Protein AF-A0A927QB96-F1 (afdb_monomer_lite)

Sequence (66 aa):
MTKKDNIEQIHQDSKPQFARGKKSSRNNGVSSAKPRVITGSDDATINKAPPGAKKPSKDWDINYDP

pLDDT: mean 70.2, std 11.79, range [52.41, 93.19]

Radius of gyration: 25.46 Å; chains: 1; bounding box: 63×26×62 Å

Foldseek 3Di:
DPPVVVVVVVVVVPDDPDDDDPDDDPCPPPPDPPPDPCDPCNPCVNPVDDPPDDDPDDPDDPPDDD

Structure (mmCIF, N/CA/C/O backbone):
data_AF-A0A927QB96-F1
#
_entry.id   AF-A0A927QB96-F1
#
loop_
_atom_site.group_PDB
_atom_site.id
_atom_site.type_symbol
_atom_site.label_atom_id
_atom_site.label_alt_id
_atom_site.label_comp_id
_atom_site.label_asym_id
_atom_site.label_entity_id
_atom_site.label_seq_id
_atom_site.pdbx_PDB_ins_code
_atom_site.Cartn_x
_atom_site.Cartn_y
_atom_site.Cartn_z
_atom_site.occupancy
_atom_site.B_iso_or_equiv
_atom_site.auth_seq_id
_atom_site.auth_comp_id
_atom_site.auth_asym_id
_atom_site.auth_atom_id
_atom_site.pdbx_PDB_model_num
ATOM 1 N N . MET A 1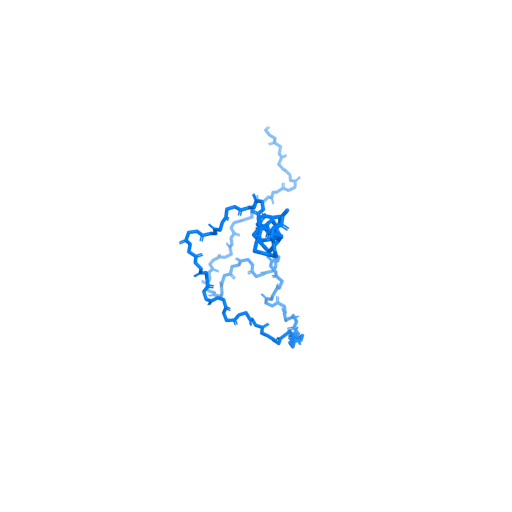 1 ? -21.496 -4.730 35.991 1.00 65.12 1 MET A N 1
ATOM 2 C CA . MET A 1 1 ? -21.558 -4.333 34.572 1.00 65.12 1 MET A CA 1
ATOM 3 C C . MET A 1 1 ? -22.938 -4.597 34.019 1.00 65.12 1 MET A C 1
ATOM 5 O O . MET A 1 1 ? -23.453 -5.705 34.143 1.00 65.12 1 MET A O 1
ATOM 9 N N . THR A 1 2 ? -23.537 -3.582 33.418 1.00 83.06 2 THR A N 1
ATOM 10 C CA . THR A 1 2 ? -24.700 -3.744 32.554 1.00 83.06 2 THR A CA 1
ATOM 11 C C . THR A 1 2 ? -24.270 -4.325 31.204 1.00 83.06 2 THR A C 1
ATOM 13 O O . THR A 1 2 ? -23.105 -4.266 30.815 1.00 83.06 2 THR A O 1
ATOM 16 N N . LYS A 1 3 ? -25.218 -4.889 30.450 1.00 85.31 3 LYS A N 1
ATOM 17 C CA . LYS A 1 3 ? -24.948 -5.449 29.113 1.00 85.31 3 LYS A CA 1
ATOM 18 C C . LYS A 1 3 ? -24.327 -4.419 28.154 1.00 85.31 3 LYS A C 1
ATOM 20 O O . LYS A 1 3 ? -23.591 -4.806 27.254 1.00 85.31 3 LYS A O 1
ATOM 25 N N . LYS A 1 4 ? -24.615 -3.128 28.354 1.00 87.69 4 LYS A N 1
ATOM 26 C CA . LYS A 1 4 ? -24.037 -2.023 27.578 1.00 87.69 4 LYS A CA 1
ATOM 27 C C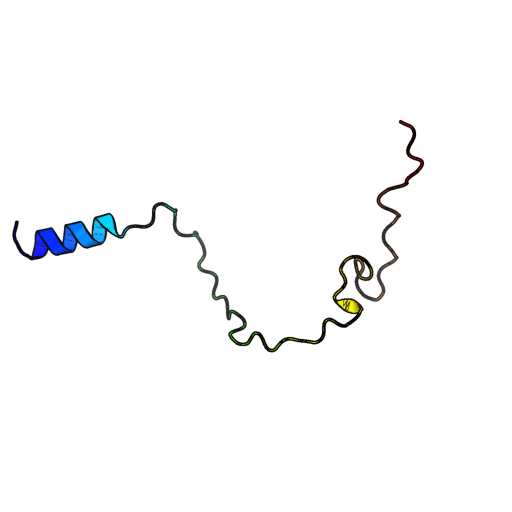 . LYS A 1 4 ? -22.539 -1.877 27.843 1.00 87.69 4 LYS A C 1
ATOM 29 O O . LYS A 1 4 ? -21.781 -1.826 26.882 1.00 87.69 4 LYS A O 1
ATOM 34 N N . ASP A 1 5 ? -22.130 -1.941 29.108 1.00 88.81 5 ASP A N 1
ATOM 35 C CA . ASP A 1 5 ? -20.722 -1.836 29.516 1.00 88.81 5 ASP A CA 1
ATOM 36 C C . ASP A 1 5 ? -19.869 -2.946 28.874 1.00 88.81 5 ASP A C 1
ATOM 38 O O . ASP A 1 5 ? -18.767 -2.696 28.395 1.00 88.81 5 ASP A O 1
ATOM 42 N N . ASN A 1 6 ? -20.409 -4.168 28.783 1.00 90.31 6 ASN A N 1
ATOM 43 C CA . ASN A 1 6 ? -19.709 -5.297 28.160 1.00 90.31 6 ASN A CA 1
ATOM 44 C C . ASN A 1 6 ? -19.528 -5.118 26.643 1.00 90.31 6 ASN A C 1
ATOM 46 O O . ASN A 1 6 ? -18.477 -5.447 26.100 1.00 90.31 6 ASN A O 1
ATOM 50 N N . ILE A 1 7 ? -20.547 -4.606 25.944 1.00 92.19 7 ILE A N 1
ATOM 51 C CA . ILE A 1 7 ? -20.462 -4.321 24.500 1.00 92.19 7 ILE A CA 1
ATOM 52 C C . ILE A 1 7 ? -19.421 -3.226 24.247 1.00 92.19 7 ILE A C 1
ATOM 54 O O . ILE A 1 7 ? -18.638 -3.310 23.303 1.00 92.19 7 ILE A O 1
ATOM 58 N N . GLU A 1 8 ? -19.396 -2.208 25.105 1.00 93.12 8 GLU A N 1
ATOM 59 C CA . GLU A 1 8 ? -18.445 -1.110 25.000 1.00 93.12 8 GLU A CA 1
ATOM 60 C C . GLU A 1 8 ? -17.007 -1.585 25.229 1.00 93.12 8 GLU A C 1
ATOM 62 O O . GLU A 1 8 ? -16.128 -1.242 24.440 1.00 93.12 8 GLU A O 1
ATOM 67 N N . GLN A 1 9 ? -16.781 -2.460 26.212 1.00 93.19 9 GLN A N 1
ATOM 68 C CA . GLN A 1 9 ? -15.484 -3.101 26.430 1.00 93.19 9 GLN A CA 1
ATOM 69 C C . GLN A 1 9 ? -15.019 -3.897 25.198 1.00 93.19 9 GLN A C 1
ATOM 71 O O . GLN A 1 9 ? -13.908 -3.683 24.718 1.00 93.19 9 GLN A O 1
ATOM 76 N N . ILE A 1 10 ? -15.891 -4.727 24.610 1.00 91.56 10 ILE A N 1
ATOM 77 C CA . ILE A 1 10 ? -15.581 -5.494 23.388 1.00 91.56 10 ILE A CA 1
ATOM 78 C C . ILE A 1 10 ? -15.194 -4.565 22.226 1.00 91.56 10 ILE A C 1
ATOM 80 O O . ILE A 1 10 ? -14.265 -4.852 21.466 1.00 91.56 10 ILE A O 1
ATOM 84 N N . HIS A 1 11 ? -15.887 -3.434 22.073 1.00 89.88 11 HIS A N 1
ATOM 85 C CA . HIS A 1 11 ? -15.568 -2.453 21.038 1.00 89.88 11 HIS A CA 1
ATOM 86 C C . HIS A 1 11 ? -14.214 -1.772 21.258 1.00 89.88 11 HIS A C 1
ATOM 88 O O . HIS A 1 11 ? -13.538 -1.466 20.275 1.00 89.88 11 HIS A O 1
ATOM 94 N N . GLN A 1 12 ? -13.817 -1.520 22.509 1.00 89.44 12 GLN A N 1
ATOM 95 C CA . GLN A 1 12 ? -12.504 -0.954 22.828 1.00 89.44 12 GLN A CA 1
ATOM 96 C C . GLN A 1 12 ? -11.382 -1.957 22.556 1.00 89.44 12 GLN A C 1
ATOM 98 O O . GLN A 1 12 ? -10.408 -1.592 21.901 1.00 89.44 12 GLN A O 1
ATOM 103 N N . ASP A 1 13 ? -11.559 -3.216 22.961 1.00 89.31 13 ASP A N 1
ATOM 104 C CA . ASP A 1 13 ? -10.584 -4.290 22.725 1.00 89.31 13 ASP A CA 1
ATOM 105 C C . ASP A 1 13 ? -10.396 -4.585 21.229 1.00 89.31 13 ASP A C 1
ATOM 107 O O . ASP A 1 13 ? -9.312 -4.954 20.783 1.00 89.31 13 ASP A O 1
ATOM 111 N N . SER A 1 14 ? -11.437 -4.359 20.422 1.00 86.25 14 SER A N 1
ATOM 112 C CA . SER A 1 14 ? -11.395 -4.545 18.966 1.00 86.25 14 SER A CA 1
ATOM 113 C C . SER A 1 14 ? -10.752 -3.375 18.207 1.00 86.25 14 SER A C 1
ATOM 115 O O . SER A 1 14 ? -10.715 -3.386 16.970 1.00 86.25 14 SER A O 1
ATOM 117 N N . LYS A 1 15 ? -10.277 -2.327 18.896 1.00 86.56 15 LYS A N 1
ATOM 118 C CA . LYS A 1 15 ? -9.650 -1.185 18.222 1.00 86.56 15 LYS A CA 1
ATOM 119 C C . LYS A 1 15 ? -8.293 -1.587 17.628 1.00 86.56 15 LYS A C 1
ATOM 121 O O . LYS A 1 15 ? -7.459 -2.162 18.322 1.00 86.56 15 LYS A O 1
ATOM 126 N N . PRO A 1 16 ? -8.027 -1.250 16.353 1.00 79.81 16 PRO A N 1
ATOM 127 C CA . PRO A 1 16 ? -6.737 -1.534 15.742 1.00 79.81 16 PRO A CA 1
ATOM 128 C C . PRO A 1 16 ? -5.624 -0.729 16.423 1.00 79.81 16 PRO A C 1
ATOM 130 O O . PRO A 1 16 ? -5.798 0.450 16.724 1.00 79.81 16 PRO A O 1
ATOM 133 N N . GLN A 1 17 ? -4.454 -1.347 16.593 1.00 83.44 17 GLN A N 1
ATOM 134 C CA . GLN A 1 17 ? -3.252 -0.690 17.131 1.00 83.44 17 GLN A CA 1
ATOM 135 C C . GLN A 1 17 ? -2.608 0.292 16.137 1.00 83.44 17 GLN A C 1
ATOM 137 O O . GLN A 1 17 ? -1.738 1.078 16.504 1.00 83.44 17 GLN A O 1
ATOM 142 N N . PHE A 1 18 ? -3.018 0.251 14.868 1.00 82.38 18 PHE A N 1
ATOM 143 C CA . PHE A 1 18 ? -2.502 1.120 13.818 1.00 82.38 18 PHE A CA 1
ATOM 144 C C . PHE A 1 18 ? -3.418 2.323 13.574 1.00 82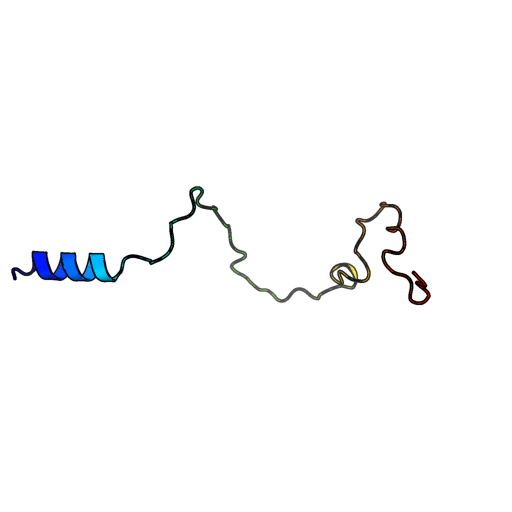.38 18 PHE A C 1
ATOM 146 O O . PHE A 1 18 ? -4.648 2.226 13.601 1.00 82.38 18 PHE A O 1
ATOM 153 N N . ALA A 1 19 ? -2.808 3.467 13.259 1.00 78.94 19 ALA A N 1
ATOM 154 C CA . ALA A 1 19 ? -3.540 4.641 12.809 1.00 78.94 19 ALA A CA 1
ATOM 155 C C . ALA A 1 19 ? -4.197 4.359 11.450 1.00 78.94 19 ALA A C 1
ATOM 157 O O . ALA A 1 19 ? -3.549 3.894 10.510 1.00 78.94 19 ALA A O 1
ATOM 158 N N . ARG A 1 20 ? -5.492 4.667 11.322 1.00 73.62 20 ARG A N 1
ATOM 159 C CA . ARG A 1 20 ? -6.174 4.605 10.024 1.00 73.62 20 ARG A CA 1
ATOM 160 C C . ARG A 1 20 ? -5.516 5.598 9.065 1.00 73.62 20 ARG A C 1
ATOM 162 O O . ARG A 1 20 ? -5.237 6.738 9.436 1.00 73.62 20 ARG A O 1
ATOM 169 N N . GLY A 1 21 ? -5.279 5.171 7.826 1.00 77.06 21 GLY A N 1
ATOM 170 C CA . GLY A 1 21 ? -4.709 6.043 6.802 1.00 77.06 21 GLY A CA 1
ATOM 171 C C . GLY A 1 21 ? -5.573 7.291 6.584 1.00 77.06 21 GLY A C 1
ATOM 172 O O . GLY A 1 21 ? -6.795 7.195 6.502 1.00 77.06 21 GLY A O 1
ATOM 173 N N . LYS A 1 22 ? -4.939 8.466 6.454 1.00 73.88 22 LYS A N 1
ATOM 174 C CA . LYS A 1 22 ? -5.621 9.761 6.222 1.00 73.88 22 LYS A CA 1
ATOM 175 C C . LYS A 1 22 ? -6.430 9.802 4.917 1.00 73.88 22 LYS A C 1
ATOM 177 O O . LYS A 1 22 ? -7.307 10.644 4.760 1.00 73.88 22 LYS A O 1
ATOM 182 N N . LYS A 1 23 ? -6.119 8.914 3.971 1.00 75.06 23 LYS A N 1
ATOM 183 C CA . LYS A 1 23 ? -6.854 8.715 2.721 1.00 75.06 23 LYS A CA 1
ATOM 184 C C . LYS A 1 23 ? -7.271 7.254 2.639 1.00 75.06 23 LYS A C 1
ATOM 186 O O . LYS A 1 23 ? -6.418 6.372 2.685 1.00 75.06 23 LYS A O 1
ATOM 191 N N . SER A 1 24 ? -8.567 7.003 2.478 1.00 68.31 24 SER A N 1
ATOM 192 C CA . SER A 1 24 ? -9.036 5.698 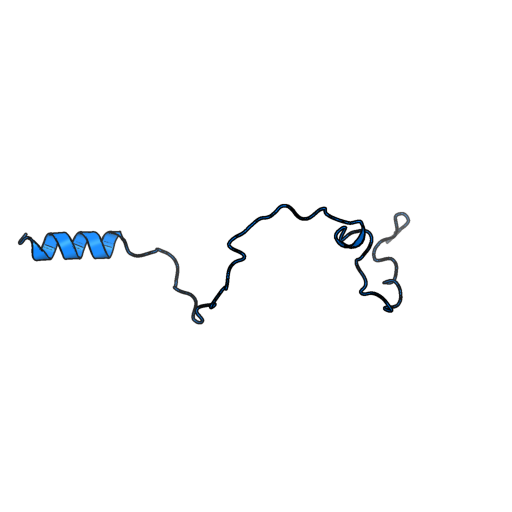2.024 1.00 68.31 24 SER A CA 1
ATOM 193 C C . SER A 1 24 ? -8.755 5.596 0.529 1.00 68.31 24 SER A C 1
ATOM 195 O O . SER A 1 24 ? -9.277 6.395 -0.252 1.00 68.31 24 SER A O 1
ATOM 197 N N . SER A 1 25 ? -7.943 4.630 0.116 1.00 65.69 25 SER A N 1
ATOM 198 C CA . SER A 1 25 ? -7.916 4.247 -1.291 1.00 65.69 25 SER A 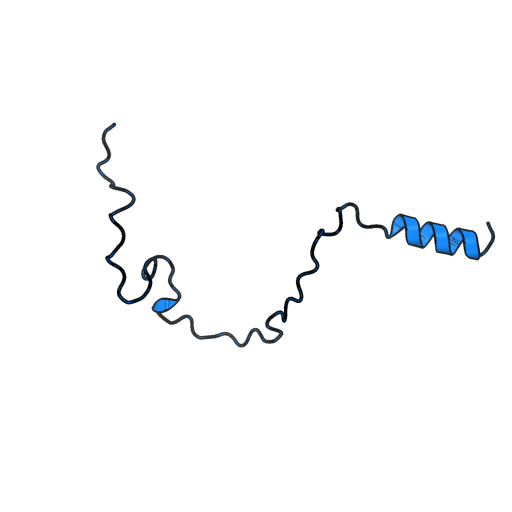CA 1
ATOM 199 C C . SER A 1 25 ? -9.248 3.571 -1.616 1.00 65.69 25 SER A C 1
ATOM 201 O O . SER A 1 25 ? -9.675 2.674 -0.894 1.00 65.69 25 SER A O 1
ATOM 203 N N . ARG A 1 26 ? -9.929 3.992 -2.686 1.00 62.97 26 ARG A N 1
ATOM 204 C CA . ARG A 1 26 ? -10.916 3.128 -3.345 1.00 62.97 26 ARG A CA 1
ATOM 205 C C . ARG A 1 26 ? -10.128 2.199 -4.253 1.00 62.97 26 ARG A C 1
ATOM 207 O O . ARG A 1 26 ? -10.091 2.386 -5.465 1.00 62.97 26 ARG A O 1
ATOM 214 N N . ASN A 1 27 ? -9.431 1.241 -3.654 1.00 58.41 27 ASN A N 1
ATOM 215 C CA . ASN A 1 27 ? -8.812 0.174 -4.412 1.00 58.41 27 ASN A CA 1
ATOM 216 C C . ASN A 1 27 ? -9.947 -0.682 -4.975 1.00 58.41 27 ASN A C 1
ATOM 218 O O . ASN A 1 27 ? -10.597 -1.434 -4.255 1.00 58.41 27 ASN A O 1
ATOM 222 N N . ASN A 1 28 ? -10.164 -0.576 -6.281 1.00 55.94 28 ASN A N 1
ATOM 223 C CA . ASN A 1 28 ? -10.946 -1.503 -7.097 1.00 55.94 28 ASN A CA 1
ATOM 224 C C . ASN A 1 28 ? -10.231 -2.858 -7.214 1.00 55.94 28 ASN A C 1
ATOM 226 O O . ASN A 1 28 ? -10.153 -3.405 -8.312 1.00 55.94 28 ASN A O 1
ATOM 230 N N . GLY A 1 29 ? -9.645 -3.325 -6.098 1.00 52.41 29 GLY A N 1
ATOM 231 C CA . GLY A 1 29 ? -8.690 -4.418 -6.021 1.00 52.41 29 GLY A CA 1
ATOM 232 C C . GLY A 1 29 ? -9.091 -5.501 -6.996 1.00 52.41 29 GLY A C 1
ATOM 233 O O . GLY A 1 29 ? -10.248 -5.915 -6.995 1.00 52.41 29 GLY A O 1
ATOM 234 N N . VAL A 1 30 ? -8.162 -5.864 -7.880 1.00 55.44 30 VAL A N 1
ATOM 235 C CA . VAL A 1 30 ? -8.380 -6.857 -8.927 1.00 55.44 30 VAL A CA 1
ATOM 236 C C . VAL A 1 30 ? -8.908 -8.124 -8.249 1.00 55.44 30 VAL A C 1
ATOM 238 O O . VAL A 1 30 ? -8.145 -8.923 -7.723 1.00 55.44 30 VAL A O 1
ATOM 241 N N . SER A 1 31 ? -10.234 -8.288 -8.226 1.00 54.59 31 SER A N 1
ATOM 242 C CA . SER A 1 31 ? -10.937 -9.375 -7.526 1.00 54.59 31 SER A CA 1
ATOM 243 C C . SER A 1 31 ? -10.757 -10.721 -8.234 1.00 54.59 31 SER A C 1
ATOM 245 O O . SER A 1 31 ? -11.341 -11.728 -7.846 1.00 54.59 31 SER A O 1
ATOM 247 N N . SER A 1 32 ? -9.979 -10.741 -9.312 1.00 56.97 32 SER A N 1
ATOM 248 C CA . SER A 1 32 ? -9.734 -11.903 -10.138 1.00 56.97 32 SER A CA 1
ATOM 249 C C . SER A 1 32 ? -8.246 -11.965 -10.434 1.00 56.97 32 SER A C 1
ATOM 251 O O . SER A 1 32 ? -7.758 -11.371 -11.395 1.00 56.97 32 SER A O 1
ATOM 253 N N . ALA A 1 33 ? -7.516 -12.715 -9.615 1.00 59.44 33 ALA A N 1
ATOM 254 C CA . ALA A 1 33 ? -6.240 -13.269 -10.033 1.00 59.44 33 ALA A CA 1
ATOM 255 C C . ALA A 1 33 ? -6.518 -14.349 -11.091 1.00 59.44 33 ALA A C 1
ATOM 257 O O . ALA A 1 33 ? -6.317 -15.534 -10.848 1.00 59.44 33 ALA A O 1
ATOM 258 N N . LYS A 1 34 ? -7.021 -13.965 -12.274 1.00 63.84 34 LYS A N 1
ATOM 259 C CA . LYS A 1 34 ? -6.766 -14.798 -13.446 1.00 63.84 34 LYS A CA 1
ATOM 260 C C . LYS A 1 34 ? -5.249 -14.785 -13.608 1.00 63.84 34 LYS A C 1
ATOM 262 O O . LYS A 1 34 ? -4.712 -13.688 -13.802 1.00 63.84 34 LYS A O 1
ATOM 267 N N . PRO A 1 35 ? -4.553 -15.929 -13.487 1.00 60.84 35 PRO A N 1
ATOM 268 C CA . PRO A 1 35 ? -3.132 -15.964 -13.774 1.00 60.84 35 PRO A CA 1
ATOM 269 C C . PRO A 1 35 ? -2.965 -15.494 -15.219 1.00 60.84 35 PRO A C 1
ATOM 271 O O . PRO A 1 35 ? -3.461 -16.126 -16.152 1.00 60.84 35 PRO A O 1
ATOM 274 N N . ARG A 1 36 ? -2.358 -14.320 -15.402 1.00 62.28 36 ARG A N 1
ATOM 275 C CA . ARG A 1 36 ? -1.893 -13.910 -16.723 1.00 62.28 36 ARG A CA 1
ATOM 276 C C . ARG A 1 36 ? -0.585 -14.635 -16.966 1.00 62.28 36 ARG A C 1
ATOM 278 O O . ARG A 1 36 ? 0.225 -14.775 -16.053 1.00 62.28 36 ARG A O 1
ATOM 285 N N . VAL A 1 37 ? -0.401 -15.096 -18.195 1.00 67.88 37 VAL A N 1
ATOM 286 C CA . VAL A 1 37 ? 0.913 -15.533 -18.654 1.00 67.88 37 VAL A CA 1
ATOM 287 C C . VAL A 1 37 ? 1.831 -14.326 -18.513 1.00 67.88 37 VAL A C 1
ATOM 289 O O . VAL A 1 37 ? 1.579 -13.302 -19.146 1.00 67.88 37 VAL A O 1
ATOM 292 N N . ILE A 1 38 ? 2.837 -14.444 -17.646 1.00 58.34 38 ILE A N 1
ATOM 293 C CA . ILE A 1 38 ? 3.937 -13.486 -17.546 1.00 58.34 38 ILE A CA 1
ATOM 294 C C . ILE A 1 38 ? 4.657 -13.588 -18.885 1.00 58.34 38 ILE A C 1
ATOM 296 O O . ILE A 1 38 ? 5.380 -14.550 -19.148 1.00 58.34 38 ILE A O 1
ATOM 300 N N . THR A 1 39 ? 4.351 -12.668 -19.793 1.00 60.88 39 THR A N 1
ATOM 301 C CA . THR A 1 39 ? 5.075 -12.597 -21.063 1.00 60.88 39 THR A CA 1
ATOM 302 C C . THR A 1 39 ? 6.398 -11.905 -20.798 1.00 60.88 39 THR A C 1
ATOM 304 O O . THR A 1 39 ? 6.535 -11.200 -19.802 1.00 60.88 39 THR A O 1
ATOM 307 N N . GLY A 1 40 ? 7.386 -12.081 -21.674 1.00 53.22 40 GLY A N 1
ATOM 308 C CA . GLY A 1 40 ? 8.733 -11.548 -21.462 1.00 53.22 40 GLY A CA 1
ATOM 309 C C . GLY A 1 40 ? 8.808 -10.050 -21.141 1.00 53.22 40 GLY A C 1
ATOM 310 O O . GLY A 1 40 ? 9.860 -9.641 -20.681 1.00 53.22 40 GLY A O 1
ATOM 311 N N . SER A 1 41 ? 7.731 -9.266 -21.335 1.00 58.59 41 SER A N 1
ATOM 312 C CA . SER A 1 41 ? 7.573 -7.857 -20.928 1.00 58.59 41 SER A CA 1
ATOM 313 C C . SER A 1 41 ? 7.423 -7.625 -19.414 1.00 58.59 41 SER A C 1
ATOM 315 O O . SER A 1 41 ? 7.664 -6.515 -18.945 1.00 58.59 41 SER A O 1
ATOM 317 N N . ASP A 1 42 ? 6.988 -8.635 -18.663 1.00 58.00 42 ASP A N 1
ATOM 318 C CA . ASP A 1 42 ? 6.741 -8.564 -17.216 1.00 58.00 42 ASP A CA 1
ATOM 319 C C . ASP A 1 42 ? 8.007 -8.884 -16.399 1.00 58.00 42 ASP A C 1
ATOM 321 O O . ASP A 1 42 ? 8.042 -8.709 -15.180 1.00 58.00 42 ASP A O 1
ATOM 325 N N . ASP A 1 43 ? 9.069 -9.340 -17.072 1.00 58.19 43 ASP A N 1
ATOM 326 C CA . ASP A 1 43 ? 10.386 -9.483 -16.471 1.00 58.19 43 ASP A CA 1
ATOM 327 C C . ASP A 1 43 ? 11.016 -8.096 -16.298 1.00 58.19 43 ASP A C 1
ATOM 329 O O . ASP A 1 43 ? 11.478 -7.456 -17.252 1.00 58.19 43 ASP A O 1
ATOM 333 N N . ALA A 1 44 ? 11.025 -7.632 -15.048 1.00 59.09 44 ALA A N 1
ATOM 334 C CA . ALA A 1 44 ? 11.604 -6.359 -14.643 1.00 59.09 44 ALA A CA 1
ATOM 335 C C . ALA A 1 44 ? 13.131 -6.304 -14.823 1.00 59.09 44 ALA A C 1
ATOM 337 O O . ALA A 1 44 ? 13.706 -5.222 -14.735 1.00 59.09 44 ALA A O 1
ATOM 338 N N . THR A 1 45 ? 13.809 -7.430 -15.077 1.00 60.31 45 THR A N 1
ATOM 339 C CA . THR A 1 45 ? 15.235 -7.421 -15.431 1.00 60.31 45 THR A CA 1
ATOM 340 C C . THR A 1 45 ? 15.452 -7.056 -16.900 1.00 60.31 45 THR A C 1
ATOM 342 O O . THR A 1 45 ? 16.410 -6.347 -17.210 1.00 60.31 45 THR A O 1
ATOM 345 N N . ILE A 1 46 ? 14.534 -7.459 -17.786 1.00 59.81 46 ILE A N 1
ATOM 346 C CA . ILE A 1 46 ? 14.629 -7.259 -19.239 1.00 59.81 46 ILE A CA 1
ATOM 347 C C . ILE A 1 46 ? 13.927 -5.962 -19.677 1.00 59.81 46 ILE A C 1
ATOM 349 O O . ILE A 1 46 ? 14.443 -5.251 -20.540 1.00 59.81 46 ILE A O 1
ATOM 353 N N . ASN A 1 47 ? 12.807 -5.588 -19.046 1.00 63.00 47 ASN A N 1
ATOM 354 C CA . ASN A 1 47 ? 11.979 -4.431 -19.434 1.00 63.00 47 ASN A CA 1
ATOM 355 C C . ASN A 1 47 ? 12.007 -3.321 -18.390 1.00 63.00 47 ASN A C 1
ATOM 357 O O . ASN A 1 47 ? 10.988 -2.713 -18.071 1.00 63.00 47 ASN A O 1
ATOM 361 N N . LYS A 1 48 ? 13.197 -3.021 -17.863 1.00 62.28 48 LYS A N 1
ATOM 362 C CA . LYS A 1 48 ? 13.393 -1.851 -16.993 1.00 62.28 48 LYS A CA 1
ATOM 363 C C . LYS A 1 48 ? 12.972 -0.538 -17.662 1.00 62.28 48 LYS A C 1
ATOM 365 O O . LYS A 1 48 ? 12.641 0.419 -16.971 1.00 62.28 48 LYS A O 1
ATOM 370 N N . ALA A 1 49 ? 13.031 -0.479 -18.992 1.00 62.50 49 ALA A N 1
ATOM 371 C CA . ALA A 1 49 ? 12.737 0.715 -19.766 1.00 62.50 49 ALA A CA 1
ATOM 372 C C . ALA A 1 49 ? 11.416 0.554 -20.532 1.00 62.50 49 ALA A C 1
ATOM 374 O O . ALA A 1 49 ? 11.208 -0.489 -21.158 1.00 62.50 49 ALA A O 1
ATOM 375 N N . PRO A 1 50 ? 10.543 1.576 -20.536 1.00 65.00 50 PRO A N 1
ATOM 376 C CA . PRO A 1 50 ? 9.343 1.546 -21.357 1.00 65.00 50 PRO A CA 1
ATOM 377 C C . PRO A 1 50 ? 9.702 1.486 -22.857 1.00 65.00 50 PRO A C 1
ATOM 379 O O . PRO A 1 50 ? 10.769 1.966 -23.256 1.00 65.00 50 PRO A O 1
ATOM 382 N N . PRO A 1 51 ? 8.823 0.931 -23.713 1.00 63.06 51 PRO A N 1
ATOM 383 C CA . PRO A 1 51 ? 9.061 0.853 -25.153 1.00 63.06 51 PRO A CA 1
ATOM 384 C C . PRO A 1 51 ? 9.358 2.239 -25.744 1.00 63.06 51 PRO A C 1
ATOM 386 O O . PRO A 1 51 ? 8.584 3.175 -25.559 1.00 63.06 51 PRO A O 1
ATOM 389 N N . GLY A 1 52 ? 10.491 2.381 -26.436 1.00 65.50 52 GLY A N 1
ATOM 390 C CA . GLY A 1 52 ? 10.938 3.656 -27.015 1.00 65.50 52 GLY A CA 1
ATOM 391 C C . GLY A 1 52 ? 11.835 4.508 -26.107 1.00 65.50 52 GLY A C 1
ATOM 392 O O . GLY A 1 52 ? 12.384 5.508 -26.570 1.00 65.50 52 GLY A O 1
ATOM 393 N N . ALA A 1 53 ? 12.054 4.113 -24.850 1.00 67.62 53 ALA A N 1
ATOM 394 C CA . ALA A 1 53 ? 13.081 4.729 -24.020 1.00 67.62 53 ALA A CA 1
ATOM 395 C C . ALA A 1 53 ? 14.479 4.217 -24.399 1.00 67.62 53 ALA A C 1
ATOM 397 O O . ALA A 1 53 ? 14.677 3.040 -24.716 1.00 67.62 53 ALA A O 1
ATOM 398 N N . LYS A 1 54 ? 15.475 5.110 -24.342 1.00 64.31 54 LYS A N 1
ATOM 399 C CA . LYS A 1 54 ? 16.886 4.716 -24.433 1.00 64.31 54 LYS A CA 1
ATOM 400 C C . LYS A 1 54 ? 17.175 3.727 -23.302 1.00 64.31 54 LYS A C 1
ATOM 402 O O . LYS A 1 54 ? 16.748 3.962 -22.172 1.00 64.31 54 LYS A O 1
ATOM 407 N N . LYS A 1 55 ? 17.878 2.629 -23.610 1.00 65.56 55 LYS A N 1
ATOM 408 C CA . LYS A 1 55 ? 18.293 1.652 -22.593 1.00 65.56 55 LYS A CA 1
ATOM 409 C C . LYS A 1 55 ? 18.970 2.406 -21.440 1.00 65.56 55 LYS A C 1
ATOM 411 O O . LYS A 1 55 ? 19.824 3.248 -21.735 1.00 65.56 55 LYS A O 1
ATOM 416 N N . PRO A 1 56 ? 18.596 2.148 -20.173 1.00 63.56 56 PRO A N 1
ATOM 417 C CA . PRO A 1 56 ? 19.283 2.753 -19.045 1.00 63.56 56 PRO A CA 1
ATOM 418 C C . PRO A 1 56 ? 20.772 2.422 -19.148 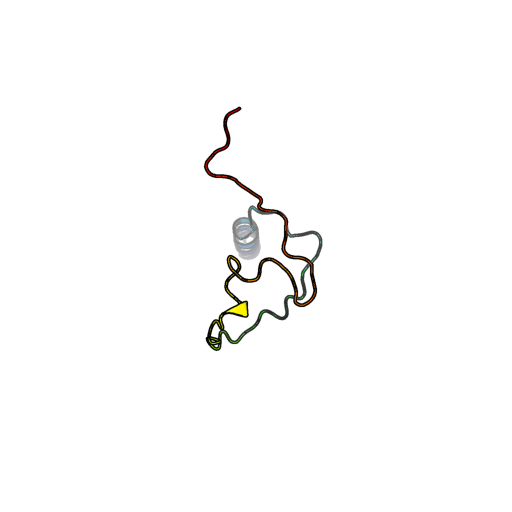1.00 63.56 56 PRO A C 1
ATOM 420 O O . PRO A 1 56 ? 21.144 1.319 -19.567 1.00 63.56 56 PRO A O 1
ATOM 423 N N . SER A 1 57 ? 21.617 3.402 -18.825 1.00 66.06 57 SER A N 1
ATOM 424 C CA . SER A 1 57 ? 23.051 3.174 -18.660 1.00 66.06 57 SER A CA 1
ATOM 425 C C . SER A 1 57 ? 23.260 2.012 -17.694 1.00 66.06 57 SER A C 1
ATOM 427 O O . SER A 1 57 ? 22.477 1.833 -16.766 1.00 66.06 57 SER A O 1
ATOM 429 N N . LYS A 1 58 ? 24.291 1.198 -17.927 1.00 67.25 58 LYS A N 1
ATOM 430 C CA . LYS A 1 58 ? 24.629 0.069 -17.057 1.00 67.25 58 LYS A CA 1
ATOM 431 C C . LYS A 1 58 ? 24.770 0.573 -15.609 1.00 67.25 58 LYS A C 1
ATOM 433 O O . LYS A 1 58 ? 25.679 1.341 -15.325 1.00 67.25 58 LYS A O 1
ATOM 438 N N . ASP A 1 59 ? 23.869 0.141 -14.726 1.00 64.12 59 ASP A N 1
ATOM 439 C CA . ASP A 1 59 ? 23.824 0.610 -13.329 1.00 64.12 59 ASP A CA 1
ATOM 440 C C . ASP A 1 59 ? 24.971 0.051 -12.464 1.00 64.12 59 ASP A C 1
ATOM 442 O O . ASP A 1 59 ? 25.247 0.575 -11.390 1.00 64.12 59 ASP A O 1
ATOM 446 N N . TRP A 1 60 ? 25.614 -1.039 -12.893 1.00 68.06 60 TRP A N 1
ATOM 447 C CA . TRP A 1 60 ? 26.664 -1.719 -12.133 1.00 68.06 60 TRP A CA 1
ATOM 448 C C . TRP A 1 60 ? 27.654 -2.430 -13.067 1.00 68.06 60 TRP A C 1
ATOM 450 O O . TRP A 1 60 ? 27.243 -3.075 -14.038 1.00 68.06 60 TRP A O 1
ATOM 460 N N . ASP A 1 61 ? 28.953 -2.319 -12.777 1.00 71.81 61 ASP A N 1
ATOM 461 C CA . ASP A 1 61 ? 30.035 -3.022 -13.479 1.00 71.81 61 ASP A CA 1
ATOM 462 C C . ASP A 1 61 ? 30.728 -3.990 -12.512 1.00 71.81 61 ASP A C 1
ATOM 464 O O . ASP A 1 61 ? 30.926 -3.681 -11.339 1.00 71.81 61 ASP A O 1
ATOM 468 N N . ILE A 1 62 ? 31.070 -5.178 -13.007 1.00 70.50 62 ILE A N 1
ATOM 469 C CA . ILE A 1 62 ? 31.744 -6.227 -12.235 1.00 70.50 62 ILE A CA 1
ATOM 470 C C . ILE A 1 62 ? 33.233 -5.906 -12.020 1.00 70.50 62 ILE A C 1
ATOM 472 O O . ILE A 1 62 ? 33.862 -6.509 -11.159 1.00 70.50 62 ILE A O 1
ATOM 476 N N . ASN A 1 63 ? 33.774 -4.950 -12.783 1.00 74.50 63 ASN A N 1
ATOM 477 C CA . ASN A 1 63 ? 35.160 -4.485 -12.696 1.00 74.50 63 ASN A CA 1
ATOM 478 C C . ASN A 1 63 ? 35.292 -3.140 -11.957 1.00 74.50 63 ASN A C 1
ATOM 480 O O . ASN A 1 63 ? 36.187 -2.358 -12.269 1.00 74.50 63 ASN A O 1
ATOM 484 N N . TYR A 1 64 ? 34.382 -2.822 -11.031 1.00 65.06 64 TYR A N 1
ATOM 485 C CA . TYR A 1 64 ? 34.506 -1.610 -10.221 1.00 65.06 64 TYR A CA 1
ATOM 486 C C . TYR A 1 64 ? 35.686 -1.746 -9.245 1.00 65.06 64 TYR A C 1
ATOM 488 O O . TYR A 1 64 ? 35.594 -2.492 -8.270 1.00 65.06 64 TYR A O 1
ATOM 496 N N . ASP A 1 65 ? 36.775 -1.030 -9.527 1.00 66.31 65 ASP A N 1
ATOM 497 C CA . ASP A 1 65 ? 37.911 -0.829 -8.623 1.00 66.31 65 ASP A CA 1
ATOM 498 C C . ASP A 1 65 ? 37.801 0.602 -8.042 1.00 66.31 65 ASP A C 1
ATOM 500 O O . ASP A 1 65 ? 37.699 1.543 -8.840 1.00 66.31 65 ASP A O 1
ATOM 504 N N . PRO A 1 66 ? 37.681 0.774 -6.708 1.00 69.56 66 PRO A N 1
ATOM 505 C CA . PRO A 1 66 ? 37.400 2.059 -6.055 1.00 69.56 66 PRO A CA 1
ATOM 506 C C . PRO A 1 66 ? 38.505 3.120 -6.169 1.00 69.56 66 PRO A C 1
ATOM 508 O O . PRO A 1 66 ? 39.702 2.763 -6.230 1.00 69.56 66 PRO A O 1
#

Secondary structure (DSSP, 8-state):
--HHHHHHHHHHHT--SSPPPSS-------S--------TTS-TTT-SS-TTSPPPP-S--TT---